Protein AF-A0A941UWG6-F1 (afdb_monomer)

Secondary structure (DSSP, 8-state):
-EEEEE-SSHHHHHHHHHHHHHHS--SSGGGSPPEEEEE-TTSPPHHHHHHTT-

Mean predicted aligned error: 5.41 Å

Nearest PDB structures (foldseek):
  3s7z-assembly1_B  TM=9.470E-01  e=3.523E-04  Salmonella enterica subsp. enterica serovar Typhimurium str. LT2
  2dx7-assembly1_B  TM=9.847E-01  e=2.293E-03  Pyrococcus horikoshii OT3
  5b19-assembly1_B  TM=8.624E-01  e=1.512E-03  Picrophilus oshimae DSM 9789
  1jfl-assembly1_B  TM=9.751E-01  e=5.271E-03  Pyrococcus horikoshii OT3
  5b19-assembly1_A  TM=9.333E-01  e=3.476E-03  Picrophilus oshimae DSM 9789

Structure (mmCIF, N/CA/C/O backbone):
data_AF-A0A941UWG6-F1
#
_entry.id   AF-A0A941UWG6-F1
#
loop_
_atom_site.group_PDB
_atom_site.id
_atom_site.type_symbol
_atom_site.label_atom_id
_atom_site.label_alt_id
_atom_site.label_comp_id
_atom_site.label_asym_id
_atom_site.label_entity_id
_atom_site.label_seq_id
_atom_site.pdbx_PDB_ins_code
_atom_site.Cartn_x
_atom_site.Cartn_y
_atom_site.Cartn_z
_atom_site.occupancy
_atom_site.B_iso_or_equiv
_atom_site.auth_seq_id
_atom_site.auth_comp_id
_atom_site.auth_asym_id
_atom_site.auth_atom_id
_atom_site.pdbx_PDB_model_num
ATOM 1 N N . MET A 1 1 ? -5.926 13.944 6.450 1.00 85.00 1 MET A N 1
ATOM 2 C CA . MET A 1 1 ? -5.959 13.195 5.179 1.00 85.00 1 MET A CA 1
ATOM 3 C C . MET A 1 1 ? -4.540 13.111 4.640 1.00 85.00 1 MET A C 1
ATOM 5 O O . MET A 1 1 ? -3.888 14.147 4.574 1.00 85.00 1 MET A O 1
ATOM 9 N N . LEU A 1 2 ? -4.057 11.909 4.331 1.00 95.62 2 LEU A N 1
ATOM 10 C CA . LEU A 1 2 ? -2.720 11.633 3.802 1.00 95.62 2 LEU A CA 1
ATOM 11 C C . LEU A 1 2 ? -2.780 11.467 2.277 1.00 95.62 2 LEU A C 1
ATOM 13 O O . LEU A 1 2 ? -3.643 10.759 1.766 1.00 95.62 2 LEU A O 1
ATOM 17 N N . GLY A 1 3 ? -1.868 12.113 1.552 1.00 96.75 3 GLY A N 1
ATOM 18 C CA . GLY A 1 3 ? -1.700 11.930 0.110 1.00 96.75 3 GLY A CA 1
ATOM 19 C C . GLY A 1 3 ? -0.428 11.145 -0.193 1.00 96.75 3 GLY A C 1
ATOM 20 O O . GLY A 1 3 ? 0.640 11.505 0.296 1.00 96.75 3 GLY A O 1
ATOM 21 N N . VAL A 1 4 ? -0.534 10.100 -1.013 1.00 95.44 4 VAL A N 1
ATOM 22 C CA . VAL A 1 4 ? 0.593 9.244 -1.412 1.00 95.44 4 VAL A CA 1
ATOM 23 C C . VAL A 1 4 ? 0.722 9.267 -2.930 1.00 95.44 4 VAL A C 1
ATOM 25 O O . VAL A 1 4 ? -0.195 8.856 -3.637 1.00 95.44 4 VAL A O 1
ATOM 28 N N . ILE A 1 5 ? 1.871 9.719 -3.436 1.00 93.81 5 ILE A N 1
ATOM 29 C CA . ILE A 1 5 ? 2.218 9.626 -4.860 1.00 93.81 5 ILE A CA 1
ATOM 30 C C . ILE A 1 5 ? 3.220 8.482 -5.019 1.00 93.81 5 ILE A C 1
ATOM 32 O O . ILE A 1 5 ? 4.410 8.617 -4.736 1.00 93.81 5 ILE A O 1
ATOM 36 N N . GLY A 1 6 ? 2.696 7.330 -5.417 1.00 92.31 6 GLY A N 1
ATOM 37 C CA . GLY A 1 6 ? 3.423 6.089 -5.634 1.00 92.31 6 GLY A CA 1
ATOM 38 C C . GLY A 1 6 ? 3.571 5.747 -7.116 1.00 92.31 6 GLY A C 1
ATOM 39 O O . GLY A 1 6 ? 3.663 6.619 -7.974 1.00 92.31 6 GLY A O 1
ATOM 40 N N . GLY A 1 7 ? 3.620 4.450 -7.420 1.00 87.31 7 GLY A N 1
ATOM 41 C CA . GLY A 1 7 ? 3.806 3.931 -8.781 1.00 87.31 7 GLY A CA 1
ATOM 42 C C . GLY A 1 7 ? 5.266 3.684 -9.175 1.00 87.31 7 GLY A C 1
ATOM 43 O O . GLY A 1 7 ? 5.529 3.143 -10.239 1.00 87.31 7 GLY A O 1
ATOM 44 N N . MET A 1 8 ? 6.224 3.980 -8.295 1.00 89.19 8 MET A N 1
ATOM 45 C CA . MET A 1 8 ? 7.666 3.904 -8.574 1.00 89.19 8 MET A CA 1
ATOM 46 C C . MET A 1 8 ? 8.409 2.947 -7.607 1.00 89.19 8 MET A C 1
ATOM 48 O O . MET A 1 8 ? 9.376 3.347 -6.960 1.00 89.19 8 MET A O 1
ATOM 52 N N . GLY A 1 9 ? 7.989 1.695 -7.402 1.00 90.25 9 GLY A N 1
ATOM 53 C CA . GLY A 1 9 ? 7.045 0.900 -8.200 1.00 90.25 9 GLY A CA 1
ATOM 54 C C . GLY A 1 9 ? 5.666 0.650 -7.558 1.00 90.25 9 GLY A C 1
ATOM 55 O O . GLY A 1 9 ? 5.473 0.918 -6.367 1.00 90.25 9 GLY A O 1
ATOM 56 N N . PRO A 1 10 ? 4.701 0.090 -8.317 1.00 92.69 10 PRO A N 1
ATOM 57 C CA . PRO A 1 10 ? 3.346 -0.179 -7.821 1.00 92.69 10 PRO A CA 1
ATOM 58 C C . PRO A 1 10 ? 3.309 -1.142 -6.631 1.00 92.69 10 PRO A C 1
ATOM 60 O O . PRO A 1 10 ? 2.588 -0.894 -5.670 1.00 92.69 10 PRO A O 1
ATOM 63 N N . ALA A 1 11 ? 4.138 -2.192 -6.649 1.00 94.94 11 ALA A N 1
ATOM 64 C CA . ALA A 1 11 ? 4.221 -3.156 -5.550 1.00 94.94 11 ALA A CA 1
ATOM 65 C C . ALA A 1 11 ? 4.663 -2.496 -4.234 1.00 94.94 11 ALA A C 1
ATOM 67 O O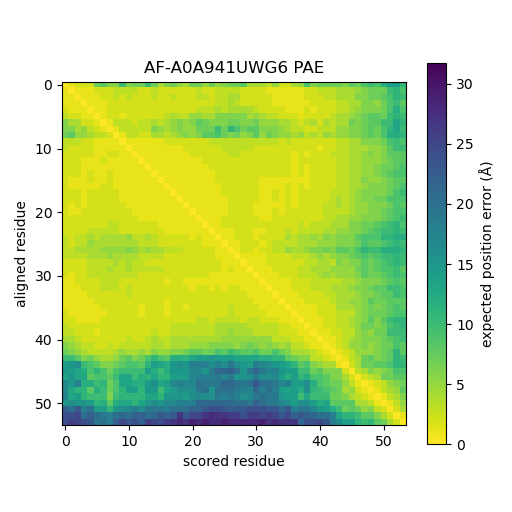 . ALA A 1 11 ? 4.075 -2.752 -3.190 1.00 94.94 11 ALA A O 1
ATOM 68 N N . ALA A 1 12 ? 5.629 -1.574 -4.295 1.00 94.19 12 ALA A N 1
ATOM 69 C CA . ALA A 1 12 ? 6.061 -0.813 -3.124 1.00 94.19 12 ALA A CA 1
ATOM 70 C C . ALA A 1 12 ? 4.960 0.124 -2.601 1.00 94.19 12 ALA A C 1
ATOM 72 O O . ALA A 1 12 ? 4.880 0.388 -1.409 1.00 94.19 12 ALA A O 1
ATOM 73 N N . THR A 1 13 ? 4.089 0.617 -3.487 1.00 95.62 13 THR A N 1
ATOM 74 C CA . THR A 1 13 ? 2.952 1.464 -3.092 1.00 95.62 13 THR A CA 1
ATOM 75 C C . THR A 1 13 ? 1.877 0.648 -2.368 1.00 95.62 13 THR A C 1
ATOM 77 O O . THR A 1 13 ? 1.317 1.119 -1.383 1.00 95.62 13 THR A O 1
ATOM 80 N N . ALA A 1 14 ? 1.617 -0.582 -2.821 1.00 96.94 14 ALA A N 1
ATOM 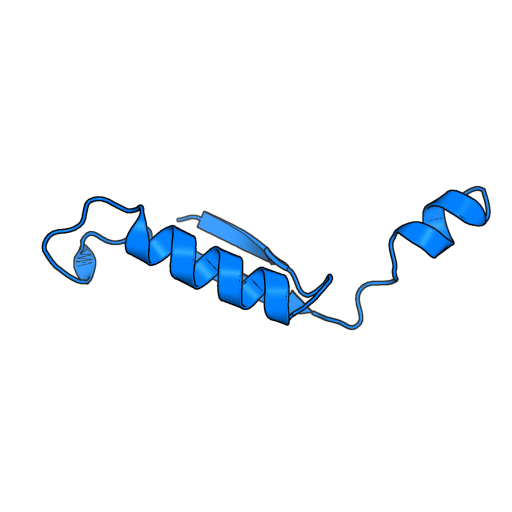81 C CA . ALA A 1 14 ? 0.711 -1.506 -2.140 1.00 96.94 14 ALA A CA 1
ATOM 82 C C . ALA A 1 14 ? 1.261 -1.939 -0.770 1.00 96.94 14 ALA A C 1
ATOM 84 O O . ALA A 1 14 ? 0.538 -1.887 0.219 1.00 96.94 14 ALA A O 1
ATOM 85 N N . ASP A 1 15 ? 2.549 -2.290 -0.706 1.00 97.62 15 ASP A N 1
ATOM 86 C CA . ASP A 1 15 ? 3.250 -2.629 0.541 1.00 97.62 15 ASP A CA 1
ATOM 87 C C . ASP A 1 15 ? 3.229 -1.466 1.545 1.00 97.62 15 ASP A C 1
ATOM 89 O O . ASP A 1 15 ? 2.942 -1.666 2.723 1.00 97.62 15 ASP A O 1
ATOM 93 N N . PHE A 1 16 ? 3.442 -0.233 1.075 1.00 97.38 16 PHE A N 1
ATOM 94 C CA . PHE A 1 16 ? 3.302 0.958 1.909 1.00 97.38 16 PHE A CA 1
ATOM 95 C C . PHE A 1 16 ? 1.895 1.079 2.502 1.00 97.38 16 PHE A C 1
ATOM 97 O O . PHE A 1 16 ? 1.762 1.359 3.689 1.00 97.38 16 PHE A O 1
ATOM 104 N N . PHE A 1 17 ? 0.848 0.881 1.695 1.00 97.38 17 PHE A N 1
ATOM 105 C CA . PHE A 1 17 ? -0.521 0.999 2.191 1.00 97.38 17 PHE A CA 1
ATOM 106 C C . PHE A 1 17 ? -0.860 -0.092 3.210 1.00 97.38 17 PHE A C 1
ATOM 108 O O . PHE A 1 17 ? -1.468 0.216 4.229 1.00 97.38 17 PHE A O 1
ATOM 115 N N . ALA A 1 18 ? -0.413 -1.331 2.984 1.00 97.94 18 ALA A N 1
ATOM 116 C CA . ALA A 1 1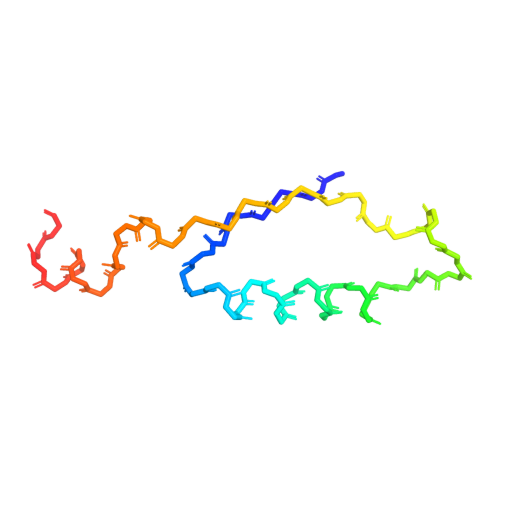8 ? -0.573 -2.413 3.954 1.00 97.94 18 ALA A CA 1
ATOM 117 C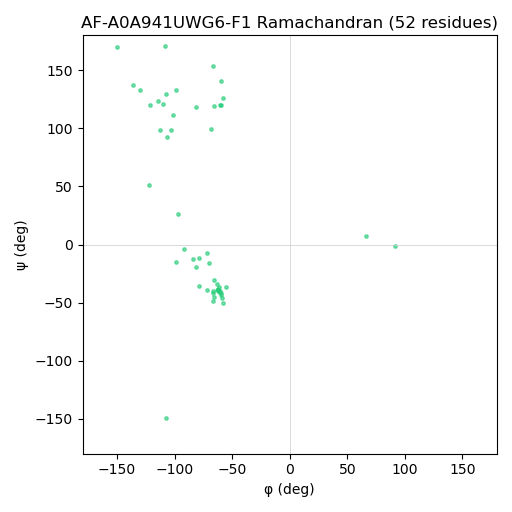 C . ALA A 1 18 ? 0.076 -2.055 5.301 1.00 97.94 18 ALA A C 1
ATOM 119 O O . ALA A 1 18 ? -0.595 -2.076 6.328 1.00 97.94 18 ALA A O 1
ATOM 120 N N . LYS A 1 19 ? 1.335 -1.601 5.281 1.00 97.94 19 LYS A N 1
ATOM 121 C CA . LYS A 1 19 ? 2.049 -1.158 6.490 1.00 97.94 19 LYS A CA 1
ATOM 122 C C . LYS A 1 19 ? 1.391 0.039 7.159 1.00 97.94 19 LYS A C 1
ATOM 124 O O . LYS A 1 19 ? 1.347 0.110 8.377 1.00 97.94 19 LYS A O 1
ATOM 129 N N . LEU A 1 20 ? 0.870 0.987 6.380 1.00 97.50 20 LEU A N 1
ATOM 130 C CA . LEU A 1 20 ? 0.144 2.129 6.927 1.00 97.50 20 LEU A CA 1
ATOM 131 C C . LEU A 1 20 ? -1.078 1.665 7.725 1.00 97.50 20 LEU A C 1
ATOM 133 O O . LEU A 1 20 ? -1.328 2.194 8.800 1.00 97.50 20 LEU A O 1
ATOM 137 N N . VAL A 1 21 ? -1.828 0.692 7.207 1.00 97.50 21 VAL A N 1
ATOM 138 C CA . VAL A 1 21 ? -2.990 0.124 7.896 1.00 97.50 21 VAL A CA 1
ATOM 139 C C . VAL A 1 21 ? -2.555 -0.641 9.149 1.00 97.50 21 VAL A C 1
ATOM 141 O O . VAL A 1 21 ? -3.103 -0.379 10.212 1.00 97.50 21 VAL A O 1
ATOM 144 N N . GLU A 1 22 ? -1.554 -1.521 9.043 1.00 98.00 22 GLU A N 1
ATOM 145 C CA . GLU A 1 22 ? -1.059 -2.357 10.152 1.00 98.00 22 GLU A CA 1
ATOM 146 C C . GLU A 1 22 ? -0.463 -1.542 11.309 1.00 98.00 22 GLU A C 1
ATOM 148 O O . GLU A 1 22 ? -0.681 -1.865 12.474 1.00 98.00 22 GLU A O 1
ATOM 153 N N . GLU A 1 23 ? 0.260 -0.467 10.996 1.00 97.31 23 GLU A N 1
ATOM 154 C CA . GLU A 1 23 ? 0.955 0.362 11.986 1.00 97.31 23 GLU A CA 1
ATOM 155 C C . GLU A 1 23 ? 0.104 1.537 12.492 1.00 97.31 23 GLU A C 1
ATOM 157 O O . GLU A 1 23 ? 0.542 2.278 13.373 1.00 97.31 23 GLU A O 1
ATOM 162 N N . THR A 1 24 ? -1.106 1.744 11.954 1.00 97.12 24 THR A N 1
ATOM 163 C CA . THR A 1 24 ? -2.038 2.747 12.488 1.00 97.12 24 THR A CA 1
ATOM 164 C C . THR A 1 24 ? -2.762 2.159 13.698 1.00 97.12 24 THR A C 1
ATOM 166 O O . THR A 1 24 ? -3.514 1.199 13.536 1.00 97.12 24 THR A O 1
ATOM 169 N N . PRO A 1 25 ? -2.618 2.736 14.907 1.00 95.94 25 PRO A N 1
ATOM 170 C CA . PRO A 1 25 ? -3.395 2.304 16.059 1.00 95.94 25 PRO A CA 1
ATOM 171 C C . PRO A 1 25 ? -4.866 2.684 15.846 1.00 95.94 25 PRO A C 1
ATOM 173 O O . PRO A 1 25 ? -5.245 3.839 16.035 1.00 95.94 25 PRO A O 1
ATOM 176 N N . ALA A 1 26 ? -5.672 1.715 15.426 1.00 96.69 26 ALA A N 1
ATOM 177 C CA . ALA A 1 26 ? -7.099 1.854 15.176 1.00 96.69 26 ALA A CA 1
ATOM 178 C C . ALA A 1 26 ? -7.833 0.638 15.754 1.00 96.69 26 ALA A C 1
ATOM 180 O O . ALA A 1 26 ? -7.371 -0.499 15.652 1.00 96.69 26 ALA A O 1
ATOM 181 N N . SER A 1 27 ? -8.964 0.887 16.401 1.00 96.75 27 SER A N 1
ATOM 182 C CA . SER A 1 27 ? -9.849 -0.132 16.966 1.00 96.75 27 SER A CA 1
ATOM 183 C C . SER A 1 27 ? -11.047 -0.448 16.063 1.00 96.75 27 SER A C 1
ATOM 185 O O . SER A 1 27 ? -11.689 -1.485 16.241 1.00 96.75 27 SER A O 1
ATOM 187 N N . CYS A 1 28 ? -11.312 0.408 15.070 1.00 96.88 28 CYS A N 1
ATOM 188 C CA . CYS A 1 28 ? -12.292 0.214 14.003 1.00 96.88 28 CYS A CA 1
ATOM 189 C C . CYS A 1 28 ? -11.869 0.931 12.706 1.00 96.88 28 CYS A C 1
ATOM 191 O O . CYS A 1 28 ? -10.929 1.729 12.697 1.00 96.88 28 CYS A O 1
ATOM 193 N N . ASP A 1 29 ? -12.578 0.661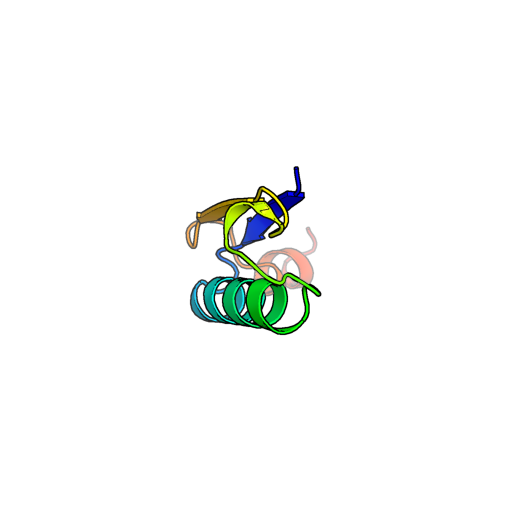 11.60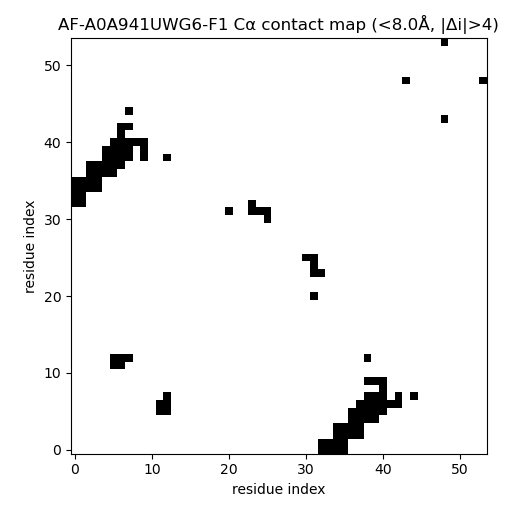7 1.00 96.62 29 ASP A N 1
ATOM 194 C CA . ASP A 1 29 ? -12.213 1.129 10.264 1.00 96.62 29 ASP A CA 1
ATOM 195 C C . ASP A 1 29 ? -12.192 2.665 10.150 1.00 96.62 29 ASP A C 1
ATOM 197 O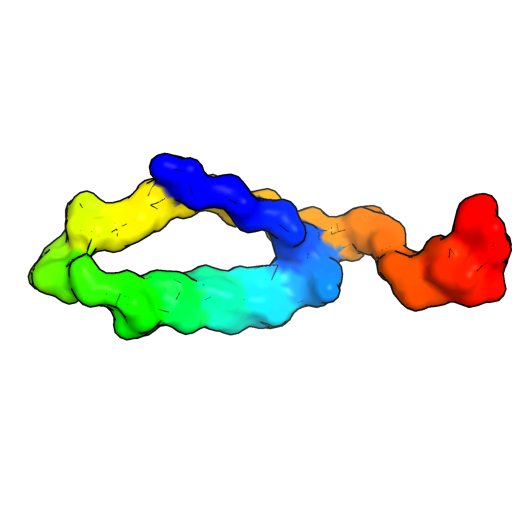 O . ASP A 1 29 ? -11.327 3.241 9.488 1.00 96.62 29 ASP A O 1
ATOM 201 N N . GLU A 1 30 ? -13.117 3.351 10.823 1.00 97.00 30 GLU A N 1
ATOM 202 C CA . GLU A 1 30 ? -13.251 4.811 10.796 1.00 97.00 30 GLU A CA 1
ATOM 203 C C . GLU A 1 30 ? -12.111 5.550 11.513 1.00 97.00 30 GLU A C 1
ATOM 205 O O . GLU A 1 30 ? -11.935 6.753 11.307 1.00 97.00 30 GLU A O 1
ATOM 210 N N . GLU A 1 31 ? -11.331 4.849 12.340 1.00 97.81 31 GLU A N 1
ATOM 211 C CA . GLU A 1 31 ? -10.174 5.405 13.051 1.00 97.81 31 GLU A CA 1
ATOM 212 C C . GLU A 1 31 ? -8.897 5.403 12.196 1.00 97.81 31 GLU A C 1
ATOM 214 O O . GLU A 1 31 ? -7.920 6.075 12.540 1.00 97.81 31 GLU A O 1
ATOM 219 N N . HIS A 1 32 ? -8.892 4.701 11.057 1.00 97.94 32 HIS A N 1
ATOM 220 C CA . HIS A 1 32 ? -7.756 4.726 10.142 1.00 97.94 32 HIS A CA 1
ATOM 221 C C . HIS A 1 32 ? -7.557 6.102 9.500 1.00 97.94 32 HIS A C 1
ATOM 223 O O . HIS A 1 32 ? -8.482 6.888 9.288 1.00 97.94 32 HIS A O 1
ATOM 229 N N . ILE A 1 33 ? -6.311 6.386 9.118 1.00 97.38 33 ILE A N 1
ATOM 230 C CA . ILE A 1 33 ? -5.940 7.647 8.477 1.00 97.38 33 ILE A CA 1
ATOM 231 C C . ILE A 1 33 ? -6.619 7.739 7.097 1.00 97.38 33 ILE A C 1
ATOM 233 O O . ILE A 1 33 ? -6.294 6.945 6.207 1.00 97.38 33 ILE A O 1
ATOM 237 N N . PRO A 1 34 ? -7.482 8.746 6.841 1.00 97.56 34 PRO A N 1
ATOM 238 C CA . PRO A 1 34 ? -8.072 8.939 5.520 1.00 97.56 34 PRO A CA 1
ATOM 239 C C . PRO A 1 34 ? -6.968 9.182 4.492 1.00 97.56 34 PRO A C 1
ATOM 241 O O . PRO A 1 34 ? -6.209 10.149 4.630 1.00 97.56 34 PRO A O 1
ATOM 244 N N . THR A 1 35 ? -6.867 8.322 3.479 1.00 97.12 35 THR A N 1
ATOM 245 C CA . THR A 1 35 ? -5.712 8.287 2.572 1.00 97.12 35 THR A CA 1
ATOM 246 C C . THR A 1 35 ? -6.142 8.296 1.106 1.00 97.12 35 THR A C 1
ATOM 248 O O . THR A 1 35 ? -7.016 7.535 0.701 1.00 97.12 35 THR A O 1
ATOM 251 N N . LEU A 1 36 ? -5.501 9.146 0.301 1.00 97.69 36 LEU A N 1
ATOM 252 C CA . LEU A 1 36 ? -5.607 9.164 -1.157 1.00 97.69 36 LEU A CA 1
ATOM 253 C C . LEU A 1 36 ? -4.280 8.692 -1.756 1.00 97.69 36 LEU A C 1
ATOM 255 O O . LEU A 1 36 ? -3.242 9.315 -1.529 1.00 97.69 36 LEU A O 1
ATOM 259 N N . ILE A 1 37 ? -4.319 7.620 -2.546 1.00 96.44 37 ILE A N 1
ATOM 260 C CA . ILE A 1 37 ? -3.134 7.051 -3.194 1.00 96.44 37 ILE A CA 1
ATOM 261 C C . ILE A 1 37 ? -3.250 7.205 -4.705 1.00 96.44 37 ILE A C 1
ATOM 263 O O . ILE A 1 37 ? -4.181 6.698 -5.327 1.00 96.44 37 ILE A O 1
ATOM 267 N N . VAL A 1 38 ? -2.259 7.860 -5.300 1.00 95.62 38 VAL A N 1
ATOM 268 C CA . VAL A 1 38 ? -2.033 7.869 -6.743 1.00 95.62 38 VAL A CA 1
ATOM 269 C C . VAL A 1 38 ? -0.904 6.889 -7.036 1.00 95.62 38 VAL A C 1
ATOM 271 O O . VAL A 1 38 ? 0.239 7.136 -6.667 1.00 95.62 38 VAL A O 1
ATOM 274 N N . SER A 1 39 ? -1.213 5.772 -7.691 1.00 93.69 39 SER A N 1
ATOM 275 C CA . SER A 1 39 ? -0.214 4.802 -8.156 1.00 93.69 39 SER A CA 1
ATOM 276 C C . SER A 1 39 ? -0.078 4.916 -9.671 1.00 93.69 39 SER A C 1
ATOM 278 O O . SER A 1 39 ? -0.847 4.305 -10.411 1.00 93.69 39 SER A O 1
ATOM 280 N N . ASP A 1 40 ? 0.868 5.740 -10.134 1.00 93.31 40 ASP A N 1
ATOM 281 C CA . ASP A 1 40 ? 1.109 5.947 -11.564 1.00 93.31 40 ASP A CA 1
ATOM 282 C C . ASP A 1 40 ? 2.479 5.387 -11.992 1.00 93.31 40 ASP A C 1
ATOM 284 O O . ASP A 1 40 ? 3.501 6.053 -11.814 1.00 93.31 40 ASP A O 1
ATOM 288 N N . PRO A 1 41 ? 2.535 4.173 -12.575 1.00 87.94 41 PRO A N 1
ATOM 289 C CA . PRO A 1 41 ? 3.786 3.590 -13.056 1.00 87.94 41 PRO A CA 1
ATOM 290 C C . PRO A 1 41 ? 4.342 4.258 -14.316 1.00 87.94 41 PRO A C 1
ATOM 292 O O . PRO A 1 41 ? 5.446 3.921 -14.735 1.00 87.94 41 PRO A O 1
ATOM 295 N N . ARG A 1 42 ? 3.598 5.178 -14.943 1.00 87.19 42 ARG A N 1
ATOM 296 C CA . ARG A 1 42 ? 4.066 5.931 -16.116 1.00 87.19 42 ARG A CA 1
ATOM 297 C C . ARG A 1 42 ? 4.990 7.079 -15.721 1.00 87.19 42 ARG A C 1
ATOM 299 O O . ARG A 1 42 ? 5.616 7.669 -16.599 1.00 87.19 42 ARG A O 1
ATOM 306 N N . LEU A 1 43 ? 5.069 7.406 -14.427 1.00 81.62 43 LEU A N 1
ATOM 307 C CA . LEU A 1 43 ? 6.041 8.368 -13.924 1.00 81.62 43 LEU A CA 1
ATOM 308 C C . LEU A 1 43 ? 7.455 7.891 -14.293 1.00 81.62 43 LEU A C 1
ATOM 310 O O . LEU A 1 43 ? 7.807 6.745 -13.996 1.00 81.62 43 LEU A O 1
ATOM 314 N N . PRO A 1 44 ? 8.261 8.740 -14.955 1.00 69.75 44 PRO A N 1
ATOM 315 C CA . PRO A 1 44 ? 9.552 8.330 -15.481 1.00 69.75 44 PRO A CA 1
ATOM 316 C C . PRO A 1 44 ? 10.469 7.829 -14.363 1.00 69.75 44 PRO A C 1
ATOM 318 O O . PRO A 1 44 ? 10.505 8.364 -13.251 1.00 69.75 44 PRO A O 1
ATOM 321 N N . GLY A 1 45 ? 11.222 6.772 -14.669 1.00 70.00 45 GLY A N 1
ATOM 322 C CA . GLY A 1 45 ? 12.153 6.164 -13.730 1.00 70.00 45 GLY A CA 1
ATOM 323 C C . GLY A 1 45 ? 13.219 7.164 -13.280 1.00 70.00 45 GLY A C 1
ATOM 324 O O . GLY A 1 45 ? 14.016 7.645 -14.081 1.00 70.00 45 GLY A O 1
ATOM 325 N N . ARG A 1 46 ? 13.273 7.426 -11.972 1.00 71.00 46 ARG A N 1
ATOM 326 C CA . ARG A 1 46 ? 14.238 8.344 -11.340 1.00 71.00 46 ARG A CA 1
ATOM 327 C C . ARG A 1 46 ? 15.715 8.025 -11.633 1.00 71.00 46 ARG A C 1
ATOM 329 O O . ARG A 1 46 ? 16.476 8.974 -11.784 1.00 71.00 46 ARG A O 1
ATOM 336 N N . PRO A 1 47 ? 16.153 6.749 -11.738 1.00 69.00 47 PRO A N 1
ATOM 337 C CA . PRO A 1 47 ? 17.556 6.453 -12.020 1.00 69.00 47 PRO A CA 1
ATOM 338 C C . PRO A 1 47 ? 18.015 6.988 -13.378 1.00 69.00 47 PRO A C 1
ATOM 340 O O . PRO A 1 47 ? 19.115 7.51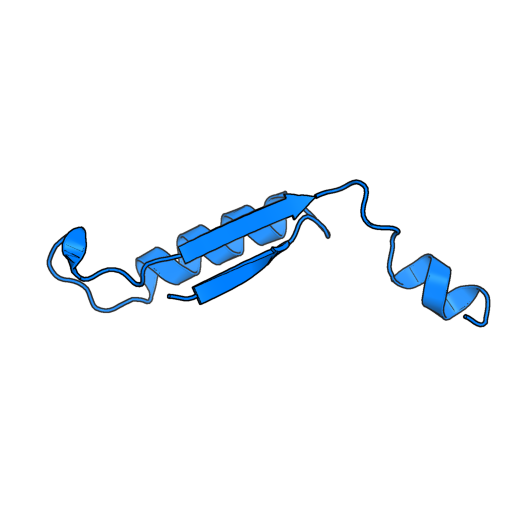3 -13.470 1.00 69.00 47 PRO A O 1
ATOM 343 N N . ALA A 1 48 ? 17.166 6.911 -14.408 1.00 62.50 48 ALA A N 1
ATOM 344 C CA . ALA A 1 48 ? 17.500 7.426 -15.734 1.00 62.50 48 ALA A CA 1
ATOM 345 C C . ALA A 1 48 ? 17.625 8.958 -15.722 1.00 62.50 48 ALA A C 1
ATOM 347 O O . ALA A 1 48 ? 18.592 9.484 -16.252 1.00 62.50 48 ALA A O 1
ATOM 348 N N . ALA A 1 49 ? 16.723 9.658 -15.027 1.00 63.16 49 ALA A N 1
ATOM 349 C CA . ALA A 1 49 ? 16.786 11.116 -14.889 1.00 63.16 49 ALA A CA 1
ATOM 350 C C . ALA A 1 49 ? 18.041 11.604 -14.136 1.00 63.16 49 ALA A C 1
ATOM 352 O O . ALA A 1 49 ? 18.578 12.658 -14.445 1.00 63.16 49 ALA A O 1
ATOM 353 N N . ILE A 1 50 ? 18.530 10.841 -13.151 1.00 69.50 50 ILE A N 1
ATOM 354 C CA . ILE A 1 50 ? 19.742 11.201 -12.391 1.00 69.50 50 ILE A CA 1
ATOM 355 C C . ILE A 1 50 ? 21.020 10.870 -13.179 1.00 69.50 50 ILE A C 1
ATOM 357 O O . ILE A 1 50 ? 22.009 11.593 -13.077 1.00 69.50 50 ILE A O 1
ATOM 361 N N . LEU A 1 51 ? 21.017 9.775 -13.944 1.00 75.75 51 LEU A N 1
ATOM 362 C CA . LEU A 1 51 ? 22.186 9.319 -14.702 1.00 75.75 51 LEU A CA 1
ATOM 363 C C . LEU A 1 51 ? 22.370 10.051 -16.041 1.00 75.75 51 LEU A C 1
ATOM 365 O O . LEU A 1 51 ? 23.482 10.049 -16.556 1.00 75.75 51 LEU A O 1
ATOM 369 N N . ASP A 1 52 ? 21.328 10.699 -16.569 1.00 67.25 52 ASP A N 1
ATOM 370 C CA . ASP A 1 52 ? 21.360 11.455 -17.834 1.00 67.25 52 ASP A CA 1
ATOM 371 C C . ASP A 1 52 ? 21.563 12.974 -17.634 1.00 67.25 52 ASP A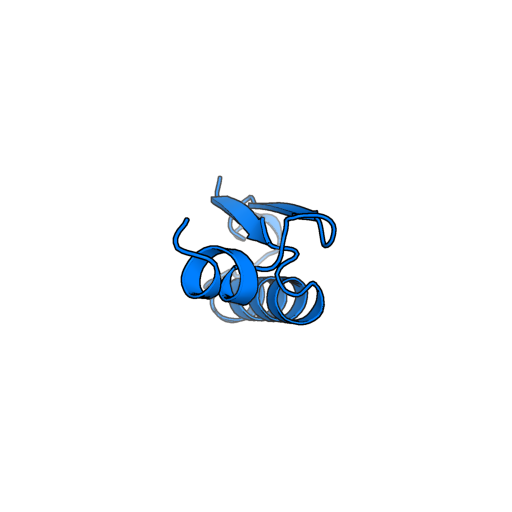 C 1
ATOM 373 O O . ASP A 1 52 ? 21.160 13.787 -18.456 1.00 67.25 52 ASP A O 1
ATOM 377 N N . HIS A 1 53 ? 22.197 13.372 -16.523 1.00 61.72 53 HIS A N 1
ATOM 378 C CA . HIS A 1 53 ? 22.523 14.764 -16.153 1.00 61.72 53 HIS A CA 1
ATOM 379 C C . HIS A 1 53 ? 21.355 15.724 -15.850 1.00 61.72 53 HIS A C 1
ATOM 381 O O . HIS A 1 53 ? 21.624 16.890 -15.549 1.00 61.72 53 HIS A O 1
ATOM 387 N N . GLY A 1 54 ? 20.116 15.230 -15.785 1.00 55.88 54 GLY A N 1
ATOM 388 C CA . GLY A 1 54 ? 18.931 16.015 -15.416 1.00 55.88 54 GLY A CA 1
ATOM 389 C C . GLY A 1 54 ? 18.161 16.555 -16.611 1.00 55.88 54 GLY A C 1
ATOM 390 O O . GLY A 1 54 ? 18.745 17.338 -17.390 1.00 55.88 54 GLY A O 1
#

Solvent-accessible surface area (backbone atoms only — not comparable to full-atom values): 3418 Å² total; per-residue (Å²): 121,47,79,44,86,41,10,89,46,53,67,60,39,53,52,48,51,53,50,52,58,74,72,44,91,53,93,52,81,87,61,49,81,52,70,51,77,46,69,45,64,81,60,75,62,64,68,59,48,65,73,67,78,104

Foldseek 3Di:
DEEEEAPLPPVVQVVVVVCQQVVQPDPDPVSRDDYDYDRDVVPDNPVCVVVVVD

Radius of gyration: 14.56 Å; Cα contacts (8 Å, |Δi|>4): 54; chains: 1; bounding box: 36×19×35 Å

pLDDT: mean 89.12, std 12.02, range [55.88, 98.0]

Sequence (54 aa):
MLGVIGGMGPAATADFFAKLVEETPASCDEEHIPTLIVSDPRLPGRPAAILDHG